Protein AF-A0A0J8G4C6-F1 (afdb_monomer_lite)

Structure (mmCIF, N/CA/C/O backbone):
data_AF-A0A0J8G4C6-F1
#
_entry.id   AF-A0A0J8G4C6-F1
#
loop_
_atom_site.group_PDB
_atom_site.id
_atom_site.type_symbol
_atom_site.label_atom_id
_atom_site.label_alt_id
_atom_site.label_comp_id
_atom_site.label_asym_id
_atom_site.label_entity_id
_atom_site.label_seq_id
_atom_site.pdbx_PDB_ins_code
_atom_site.Cartn_x
_atom_site.Cartn_y
_atom_site.Cartn_z
_atom_site.occupancy
_atom_site.B_iso_or_equiv
_atom_site.auth_seq_id
_atom_site.auth_comp_id
_atom_site.auth_asym_id
_atom_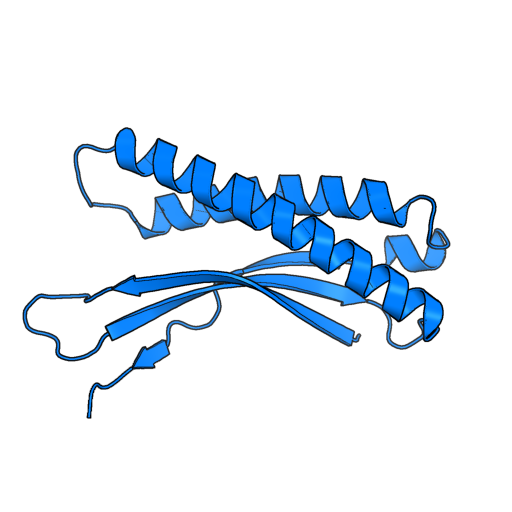site.auth_atom_id
_atom_site.pdbx_PDB_model_num
ATOM 1 N N . MET A 1 1 ? -7.751 -11.292 10.824 1.00 85.94 1 MET A N 1
ATOM 2 C CA . MET A 1 1 ? -7.390 -9.902 10.492 1.00 85.94 1 MET A CA 1
ATOM 3 C C . MET A 1 1 ? -7.967 -9.595 9.131 1.00 85.94 1 MET A C 1
ATOM 5 O O . MET A 1 1 ? -7.839 -10.429 8.238 1.00 85.94 1 MET A O 1
ATOM 9 N N . ALA A 1 2 ? -8.548 -8.412 8.974 1.00 93.06 2 ALA A N 1
ATOM 10 C CA . ALA A 1 2 ? -9.109 -7.948 7.720 1.00 93.06 2 ALA A CA 1
ATOM 11 C C . ALA A 1 2 ? -8.029 -7.251 6.887 1.00 93.06 2 ALA A C 1
ATOM 13 O O . ALA A 1 2 ? -7.117 -6.625 7.432 1.00 93.06 2 ALA A O 1
ATOM 14 N N . ILE A 1 3 ? -8.146 -7.367 5.564 1.00 94.12 3 ILE A N 1
ATOM 15 C CA . ILE A 1 3 ? -7.228 -6.777 4.587 1.00 94.12 3 ILE A CA 1
ATOM 16 C C . ILE A 1 3 ? -8.037 -5.872 3.661 1.00 94.12 3 ILE A C 1
ATOM 18 O O . ILE A 1 3 ? -9.117 -6.241 3.199 1.00 94.12 3 ILE A O 1
ATOM 22 N N . HIS A 1 4 ? -7.518 -4.677 3.407 1.00 94.44 4 HIS A N 1
ATOM 23 C CA . HIS A 1 4 ? -8.001 -3.780 2.371 1.00 94.44 4 HIS A CA 1
ATOM 24 C C . HIS A 1 4 ? -6.842 -3.393 1.452 1.00 94.44 4 HIS A C 1
ATOM 26 O O . HIS A 1 4 ? -5.792 -2.951 1.921 1.00 94.44 4 HIS A O 1
ATOM 32 N N . GLU A 1 5 ? -7.039 -3.575 0.150 1.00 94.62 5 GLU A N 1
ATOM 33 C CA . GLU A 1 5 ? -6.027 -3.351 -0.879 1.00 94.62 5 GLU A CA 1
ATOM 34 C C . GLU A 1 5 ? -6.443 -2.163 -1.748 1.00 94.62 5 GLU A C 1
ATOM 36 O O . GLU A 1 5 ? -7.587 -2.088 -2.199 1.00 94.62 5 GLU A O 1
ATOM 41 N N . ASN A 1 6 ? -5.518 -1.236 -1.985 1.00 93.44 6 ASN A N 1
ATOM 42 C CA . ASN A 1 6 ? -5.704 -0.132 -2.924 1.00 93.44 6 ASN A CA 1
ATOM 43 C C . ASN A 1 6 ? -4.635 -0.219 -4.010 1.00 93.44 6 ASN A C 1
ATOM 45 O O . ASN A 1 6 ? -3.447 -0.246 -3.690 1.00 93.44 6 ASN A O 1
ATOM 49 N N . LEU A 1 7 ? -5.041 -0.256 -5.280 1.00 93.00 7 LEU A N 1
ATOM 50 C CA . LEU A 1 7 ? -4.102 -0.200 -6.399 1.00 93.00 7 LEU A CA 1
ATOM 51 C C . LEU A 1 7 ? -3.409 1.168 -6.402 1.00 93.00 7 LEU A C 1
ATOM 53 O O . LEU A 1 7 ? -4.069 2.203 -6.449 1.00 93.00 7 LEU A O 1
ATOM 57 N N . ILE A 1 8 ? -2.082 1.156 -6.349 1.00 93.31 8 ILE A N 1
ATOM 58 C CA . ILE A 1 8 ? -1.235 2.343 -6.459 1.00 93.31 8 ILE A CA 1
ATOM 59 C C . ILE A 1 8 ? -0.877 2.553 -7.922 1.00 93.31 8 ILE A C 1
ATOM 61 O O . ILE A 1 8 ? -1.114 3.620 -8.468 1.00 93.31 8 ILE A O 1
ATOM 65 N N . TRP A 1 9 ? -0.297 1.540 -8.561 1.00 91.06 9 TRP A N 1
ATOM 66 C CA . TRP A 1 9 ? 0.259 1.670 -9.902 1.00 91.06 9 TRP A CA 1
ATOM 67 C C . TRP A 1 9 ? 0.151 0.356 -10.663 1.00 91.06 9 TRP A C 1
ATOM 69 O O . TRP A 1 9 ? 0.265 -0.719 -10.074 1.00 91.06 9 TRP A O 1
ATOM 79 N N . ARG A 1 10 ? -0.060 0.450 -11.976 1.00 89.44 10 ARG A N 1
ATOM 80 C CA . ARG A 1 10 ? -0.111 -0.691 -12.884 1.00 89.44 10 ARG A CA 1
ATOM 81 C C . ARG A 1 10 ? 0.619 -0.351 -14.171 1.00 89.44 10 ARG A C 1
ATOM 83 O O . ARG A 1 10 ? 0.352 0.691 -14.762 1.00 89.44 10 ARG A O 1
ATOM 90 N N . THR A 1 11 ? 1.466 -1.263 -14.633 1.00 83.56 11 THR A N 1
ATOM 91 C CA . THR A 1 11 ? 2.037 -1.203 -15.980 1.00 83.56 11 THR A CA 1
ATOM 92 C C . THR A 1 11 ? 1.998 -2.562 -16.656 1.00 83.56 11 THR A C 1
ATOM 94 O O . THR A 1 11 ? 1.866 -3.602 -16.007 1.00 83.56 11 THR A O 1
ATOM 97 N N . SER A 1 12 ? 2.138 -2.538 -17.973 1.00 81.94 12 SER A N 1
ATOM 98 C CA . SER A 1 12 ? 2.247 -3.712 -18.822 1.00 81.94 12 SER A CA 1
ATOM 99 C C . SER A 1 12 ? 3.523 -3.641 -19.651 1.00 81.94 12 SER A C 1
ATOM 101 O O . SER A 1 12 ? 3.787 -2.605 -20.257 1.00 81.94 12 SER A O 1
ATOM 103 N N . TYR A 1 13 ? 4.280 -4.734 -19.723 1.00 72.75 13 TYR A N 1
ATOM 104 C CA . TYR A 1 13 ? 5.487 -4.828 -20.547 1.00 72.75 13 TYR A CA 1
ATOM 105 C C . TYR A 1 13 ? 5.536 -6.152 -21.319 1.00 72.75 13 TYR A C 1
ATOM 107 O O . TYR A 1 13 ? 4.877 -7.129 -20.956 1.00 72.75 13 TYR A O 1
ATOM 115 N N . GLN A 1 14 ? 6.304 -6.172 -22.407 1.00 71.19 14 GLN A N 1
ATOM 116 C CA . GLN A 1 14 ? 6.643 -7.391 -23.140 1.00 71.19 14 GLN A CA 1
ATOM 117 C C . GLN A 1 14 ? 8.069 -7.796 -22.775 1.00 71.19 14 GLN A C 1
ATOM 119 O O . GLN A 1 14 ? 8.973 -6.965 -22.815 1.00 71.19 14 GLN A O 1
ATOM 124 N N . GLU A 1 15 ? 8.260 -9.057 -22.398 1.00 64.50 15 GLU A N 1
ATOM 125 C CA . GLU A 1 15 ? 9.560 -9.583 -21.962 1.00 64.50 15 GLU A CA 1
ATOM 126 C C . GLU A 1 15 ? 10.512 -9.788 -23.157 1.00 64.50 15 GLU A C 1
ATOM 128 O O . GLU A 1 15 ? 11.726 -9.656 -23.023 1.00 64.50 15 GLU A O 1
ATOM 133 N N . SER A 1 16 ? 9.963 -10.004 -24.362 1.00 63.34 16 SER A N 1
ATOM 134 C CA . SER A 1 16 ? 10.707 -9.960 -25.624 1.00 63.34 16 SER A CA 1
ATOM 135 C C . SER A 1 16 ? 9.817 -9.568 -26.809 1.00 63.34 16 SER A C 1
ATOM 137 O O . SER A 1 16 ? 8.599 -9.734 -26.771 1.00 63.34 16 SER A O 1
ATOM 139 N N . HIS A 1 17 ? 10.429 -9.116 -27.909 1.00 58.97 17 HIS A N 1
ATOM 140 C CA . HIS A 1 17 ? 9.733 -8.808 -29.173 1.00 58.97 17 HIS A CA 1
ATOM 141 C C . HIS A 1 17 ? 9.116 -10.050 -29.849 1.00 58.97 17 HIS A C 1
ATOM 143 O O . HIS A 1 17 ? 8.396 -9.921 -30.837 1.00 58.97 17 HIS A O 1
ATOM 149 N N . LEU A 1 18 ? 9.447 -11.248 -29.355 1.00 56.12 18 LEU A N 1
ATOM 150 C CA . LEU A 1 18 ? 8.997 -12.539 -29.873 1.00 56.12 18 LEU A CA 1
ATOM 151 C C . LEU A 1 18 ? 7.894 -13.166 -29.005 1.00 56.12 18 LEU A C 1
ATOM 153 O O . LEU A 1 18 ? 7.301 -14.162 -29.412 1.00 56.12 18 LEU A O 1
ATOM 157 N N . GLU A 1 19 ? 7.596 -12.595 -27.834 1.00 60.59 19 GLU A N 1
ATOM 158 C CA . GLU A 1 19 ? 6.527 -13.072 -26.959 1.00 60.59 19 GLU A CA 1
ATOM 159 C C . GLU A 1 19 ? 5.209 -12.331 -27.212 1.00 60.59 19 GLU A C 1
ATOM 161 O O . GLU A 1 19 ? 5.116 -11.106 -27.146 1.00 60.59 19 GLU A O 1
ATOM 166 N N . THR A 1 20 ? 4.139 -13.096 -27.438 1.00 62.91 20 THR A N 1
ATOM 167 C CA . THR A 1 20 ? 2.765 -12.579 -27.548 1.00 62.91 20 THR A CA 1
ATOM 168 C C . THR A 1 20 ? 2.116 -12.309 -26.188 1.00 62.91 20 THR A C 1
ATOM 170 O O . THR A 1 20 ? 0.990 -11.812 -26.139 1.00 62.91 20 THR A O 1
ATOM 173 N N . SER A 1 21 ? 2.787 -12.646 -25.080 1.00 63.66 21 SER A N 1
ATOM 174 C CA . SER A 1 21 ? 2.272 -12.455 -23.725 1.00 63.66 21 SER A CA 1
ATOM 175 C C . SER A 1 21 ? 2.700 -11.117 -23.139 1.00 63.66 21 SER A C 1
ATOM 177 O O . SER A 1 21 ? 3.886 -10.823 -23.004 1.00 63.66 21 SER A O 1
ATOM 179 N N . THR A 1 22 ? 1.719 -10.324 -22.724 1.00 74.38 22 THR A N 1
ATOM 180 C CA . THR A 1 22 ? 1.951 -9.101 -21.961 1.00 74.38 22 THR A CA 1
ATOM 181 C C . THR A 1 22 ? 2.020 -9.442 -20.474 1.00 74.38 22 THR A C 1
ATOM 183 O O . THR A 1 22 ? 1.077 -10.019 -19.925 1.00 74.38 22 THR A O 1
ATOM 186 N N . LYS A 1 23 ? 3.121 -9.083 -19.811 1.00 75.38 23 LYS A N 1
ATOM 187 C CA . LYS A 1 23 ? 3.263 -9.174 -18.354 1.00 75.38 23 LYS A CA 1
ATOM 188 C C . LYS A 1 23 ? 2.700 -7.917 -17.713 1.00 75.38 23 LYS A C 1
ATOM 190 O O . LYS A 1 23 ? 2.930 -6.815 -18.208 1.00 75.38 23 LYS A O 1
ATOM 195 N N . VAL A 1 24 ? 1.981 -8.075 -16.608 1.00 82.06 24 VAL A N 1
ATOM 196 C CA . VAL A 1 24 ? 1.428 -6.961 -15.834 1.00 82.06 24 VAL A CA 1
ATOM 197 C C . VAL A 1 24 ? 2.113 -6.898 -14.472 1.00 82.06 24 VAL A C 1
ATOM 199 O O . VAL A 1 24 ? 2.213 -7.906 -13.772 1.00 82.06 24 VAL A O 1
ATOM 202 N N . ILE A 1 25 ? 2.562 -5.700 -14.098 1.00 82.88 25 ILE A N 1
ATOM 203 C CA . ILE A 1 25 ? 3.022 -5.374 -12.746 1.00 82.88 25 ILE A CA 1
ATOM 204 C C . ILE A 1 25 ? 1.947 -4.510 -12.107 1.00 82.88 25 ILE A C 1
ATOM 206 O O . ILE A 1 25 ? 1.593 -3.465 -12.649 1.00 82.88 25 ILE A O 1
ATOM 210 N N . GLU A 1 26 ? 1.460 -4.929 -10.947 1.00 91.00 26 GLU A N 1
ATOM 211 C CA . GLU A 1 26 ? 0.540 -4.153 -10.119 1.00 91.00 26 GLU A CA 1
ATOM 212 C C . GLU A 1 26 ? 1.174 -3.926 -8.751 1.00 91.00 26 GLU A C 1
ATOM 214 O O . GLU A 1 26 ? 1.758 -4.837 -8.168 1.00 91.00 26 GLU A O 1
ATOM 219 N N . ILE A 1 27 ? 1.071 -2.705 -8.242 1.00 92.38 27 ILE A N 1
ATOM 220 C CA . ILE A 1 27 ? 1.588 -2.289 -6.941 1.00 92.38 27 ILE A CA 1
ATOM 221 C C . ILE A 1 27 ? 0.401 -1.853 -6.091 1.00 92.38 27 ILE A C 1
ATOM 223 O O . ILE A 1 27 ? -0.390 -1.019 -6.528 1.00 92.38 27 ILE A O 1
ATOM 227 N N . TYR A 1 28 ? 0.284 -2.388 -4.880 1.00 94.31 28 TYR A N 1
ATOM 228 C CA . TYR A 1 28 ? -0.848 -2.167 -3.984 1.00 94.31 28 TYR A CA 1
ATOM 229 C C . TYR A 1 28 ? -0.410 -1.636 -2.626 1.00 94.31 28 TYR A C 1
ATOM 231 O O . TYR A 1 28 ? 0.577 -2.113 -2.067 1.00 94.31 28 TYR A O 1
ATOM 239 N N . LEU A 1 29 ? -1.201 -0.730 -2.049 1.00 95.81 29 LEU A N 1
ATOM 240 C CA . LEU A 1 29 ? -1.181 -0.442 -0.620 1.00 95.81 29 LEU A CA 1
ATOM 241 C C . LEU A 1 29 ? -2.053 -1.473 0.097 1.00 95.81 29 LEU A C 1
ATOM 243 O O . LEU A 1 29 ? -3.268 -1.512 -0.101 1.00 95.81 29 LEU A O 1
ATOM 247 N N . ILE A 1 30 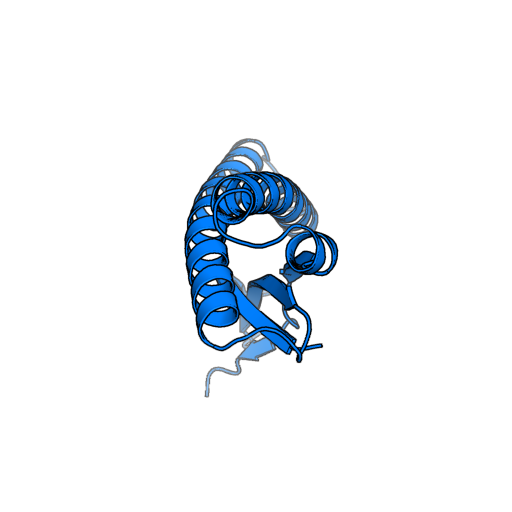? -1.443 -2.274 0.958 1.00 96.31 30 ILE A N 1
ATOM 248 C CA . ILE A 1 30 ? -2.124 -3.263 1.787 1.00 96.31 30 ILE A CA 1
ATOM 249 C C . ILE A 1 30 ? -2.297 -2.677 3.179 1.00 96.31 30 ILE A C 1
ATOM 251 O O . ILE A 1 30 ? -1.313 -2.381 3.855 1.00 96.31 30 ILE A O 1
ATOM 255 N N . THR A 1 31 ? -3.548 -2.536 3.604 1.00 95.81 31 THR A N 1
ATOM 256 C CA . THR A 1 31 ? -3.920 -2.100 4.952 1.00 95.81 31 THR A CA 1
ATOM 257 C C . THR A 1 31 ? -4.524 -3.277 5.703 1.00 95.81 31 THR A C 1
ATOM 259 O O . THR A 1 31 ? -5.606 -3.750 5.352 1.00 95.81 31 THR A O 1
ATOM 262 N N . THR A 1 32 ? -3.834 -3.748 6.736 1.00 96.00 32 THR A N 1
ATOM 263 C CA . THR A 1 32 ? -4.286 -4.837 7.604 1.00 96.00 32 THR A CA 1
ATOM 264 C C . THR A 1 32 ? -4.808 -4.257 8.915 1.00 96.00 32 THR A C 1
ATOM 266 O O . THR A 1 32 ? -4.140 -3.421 9.518 1.00 96.00 32 THR A O 1
ATOM 269 N N . TYR A 1 33 ? -5.973 -4.701 9.388 1.00 94.56 33 TYR A N 1
ATOM 270 C CA . TYR A 1 33 ? -6.564 -4.231 10.647 1.00 94.56 33 TYR A CA 1
ATOM 271 C C . TYR A 1 33 ? -7.320 -5.351 11.392 1.00 94.56 33 TYR A C 1
ATOM 273 O O . TYR A 1 33 ? -7.645 -6.386 10.799 1.00 94.56 33 TYR A O 1
ATOM 281 N N . PRO A 1 34 ? -7.575 -5.205 12.709 1.00 93.75 34 PRO A N 1
ATOM 282 C CA . PRO A 1 34 ? -8.312 -6.205 13.484 1.00 93.75 34 PRO A CA 1
ATOM 283 C C . PRO A 1 34 ? -9.734 -6.421 12.960 1.00 93.75 34 PRO A C 1
ATOM 285 O O . PRO A 1 34 ? -10.404 -5.465 12.589 1.00 93.75 34 PRO A O 1
ATOM 288 N N . ASP A 1 35 ? -10.244 -7.653 13.031 1.00 92.94 35 ASP A N 1
ATOM 289 C CA . ASP A 1 35 ? -11.649 -7.940 12.676 1.00 92.94 35 ASP A CA 1
ATOM 290 C C . ASP A 1 35 ? -12.640 -7.337 13.687 1.00 92.94 35 ASP A C 1
ATOM 292 O O . ASP A 1 35 ? -13.830 -7.223 13.419 1.00 92.94 35 ASP A O 1
ATOM 296 N N . THR A 1 36 ? -12.137 -6.936 14.856 1.00 91.62 36 THR A N 1
ATOM 297 C CA . THR A 1 36 ? -12.909 -6.373 15.967 1.00 91.62 36 THR A CA 1
ATOM 298 C C . THR A 1 36 ? -13.159 -4.869 15.843 1.00 91.62 36 THR A C 1
ATOM 300 O O . THR A 1 36 ? -13.724 -4.287 16.767 1.00 91.62 36 THR A O 1
ATOM 303 N N . VAL A 1 37 ? -12.690 -4.209 14.776 1.00 93.75 37 VAL A N 1
ATOM 304 C CA . VAL A 1 37 ? -12.946 -2.773 14.577 1.00 93.75 37 VAL A CA 1
ATOM 305 C C . VAL A 1 37 ? -14.434 -2.519 14.350 1.00 93.75 37 VAL A C 1
ATOM 307 O O . VAL A 1 37 ? -15.123 -3.301 13.692 1.00 93.75 37 VAL A O 1
ATOM 310 N N . THR A 1 38 ? -14.941 -1.402 14.863 1.00 95.12 38 THR A N 1
ATOM 311 C CA . THR A 1 38 ? -16.320 -0.987 14.584 1.00 95.12 38 THR A CA 1
ATOM 312 C C . THR A 1 38 ? -16.475 -0.566 13.115 1.00 95.12 38 THR A C 1
ATOM 314 O O . THR A 1 38 ? -15.483 -0.238 12.453 1.00 95.12 38 THR A O 1
ATOM 317 N N . PRO A 1 39 ? -17.707 -0.515 12.574 1.00 95.31 39 PRO A N 1
ATOM 318 C CA . PRO A 1 39 ? -17.941 -0.006 11.222 1.00 95.31 39 PRO A CA 1
ATOM 319 C C . PRO A 1 39 ? -17.395 1.413 10.998 1.00 95.31 39 PRO A C 1
ATOM 321 O O . PRO A 1 39 ? -16.820 1.691 9.948 1.00 95.31 39 PRO A O 1
ATOM 324 N N . GLU A 1 40 ? -17.509 2.288 12.000 1.00 93.62 40 GLU A N 1
ATOM 325 C CA . GLU A 1 40 ? -16.981 3.657 11.953 1.00 93.62 40 GLU A CA 1
ATOM 326 C C . GLU A 1 40 ? -15.449 3.674 11.911 1.00 93.62 40 GLU A C 1
ATOM 328 O O . GLU A 1 40 ? -14.854 4.349 11.072 1.00 93.62 40 GLU A O 1
ATOM 333 N N . GLN A 1 41 ? -14.793 2.870 12.754 1.00 94.62 41 GLN A N 1
ATOM 334 C CA . GLN A 1 41 ? -13.336 2.728 12.740 1.00 94.62 41 GLN A CA 1
ATOM 335 C C . GLN A 1 41 ? -12.850 2.169 11.401 1.00 94.62 41 GLN A C 1
ATOM 337 O O . GLN A 1 41 ? -11.882 2.676 10.840 1.00 94.62 41 GLN A O 1
ATOM 342 N N . LYS A 1 42 ? -13.546 1.170 10.848 1.00 95.06 42 LYS A N 1
ATOM 343 C CA . LYS A 1 42 ? -13.254 0.622 9.520 1.00 95.06 42 LYS A CA 1
ATOM 344 C C . LYS A 1 42 ? -13.357 1.691 8.432 1.00 95.06 42 LYS A C 1
ATOM 346 O O . LYS A 1 42 ? -12.461 1.783 7.598 1.00 95.06 42 LYS A O 1
ATOM 351 N N . ALA A 1 43 ? -14.413 2.503 8.441 1.00 94.44 43 ALA A N 1
ATOM 352 C CA . ALA A 1 43 ? -14.582 3.588 7.476 1.00 94.44 43 ALA A CA 1
ATOM 353 C C . ALA A 1 43 ? -13.440 4.614 7.572 1.00 94.44 43 ALA A C 1
ATOM 355 O O . ALA A 1 43 ? -12.881 5.009 6.549 1.00 94.44 43 ALA A O 1
ATOM 356 N N . THR A 1 44 ? -13.035 4.980 8.791 1.00 95.12 44 THR A N 1
ATOM 357 C CA . THR A 1 44 ? -11.877 5.852 9.031 1.00 95.12 44 THR A CA 1
ATOM 358 C C . THR A 1 44 ? -10.584 5.238 8.498 1.00 95.12 44 THR A C 1
ATOM 360 O O . THR A 1 44 ? -9.851 5.917 7.782 1.00 95.12 44 THR A O 1
ATOM 363 N N . ILE A 1 45 ? -10.317 3.958 8.784 1.00 95.19 45 ILE A N 1
ATOM 364 C CA . ILE A 1 45 ? -9.129 3.236 8.296 1.00 95.19 45 ILE A CA 1
ATOM 365 C C . ILE A 1 45 ? -9.083 3.242 6.766 1.00 95.19 45 ILE A C 1
ATOM 367 O O . ILE A 1 45 ? -8.057 3.601 6.194 1.00 95.19 45 ILE A O 1
ATOM 371 N N . ILE A 1 46 ? -10.193 2.895 6.108 1.00 94.81 46 ILE A N 1
ATOM 372 C CA . ILE A 1 46 ? -10.288 2.864 4.642 1.00 94.81 46 ILE A CA 1
ATOM 373 C C . ILE A 1 46 ? -10.061 4.262 4.060 1.00 94.81 46 ILE A C 1
ATOM 375 O O . ILE A 1 46 ? -9.243 4.428 3.163 1.00 94.81 46 ILE A O 1
ATOM 379 N N . ASN A 1 47 ? -10.712 5.293 4.603 1.00 94.88 47 ASN A N 1
ATOM 380 C CA . ASN A 1 47 ? -10.523 6.667 4.137 1.00 94.88 47 ASN A CA 1
ATOM 381 C C . ASN A 1 47 ? -9.058 7.124 4.281 1.00 94.88 47 ASN A C 1
ATOM 383 O O . ASN A 1 47 ? -8.481 7.712 3.364 1.00 94.88 47 ASN A O 1
ATOM 387 N N . CYS A 1 48 ? -8.425 6.811 5.414 1.00 94.19 48 CYS A N 1
ATOM 388 C CA . CYS A 1 48 ? -7.014 7.116 5.633 1.00 94.19 48 CYS A CA 1
ATOM 389 C C . CYS A 1 48 ? -6.112 6.343 4.664 1.00 94.19 48 CYS A C 1
ATOM 391 O O . CYS A 1 48 ? -5.155 6.921 4.147 1.00 94.19 48 CYS A O 1
ATOM 393 N N . SER A 1 49 ? -6.419 5.076 4.357 1.00 94.94 49 SER A N 1
ATOM 394 C CA . SER A 1 49 ? -5.633 4.308 3.388 1.00 94.94 49 SER A CA 1
ATOM 395 C C . SER A 1 49 ? -5.816 4.822 1.966 1.00 94.94 49 SER A C 1
ATOM 397 O O . SER A 1 49 ? -4.842 4.858 1.222 1.00 94.94 49 SER A O 1
ATOM 399 N N . THR A 1 50 ? -7.008 5.277 1.573 1.00 94.25 50 THR A N 1
ATOM 400 C CA . THR A 1 50 ? -7.231 5.907 0.262 1.00 94.25 50 THR A CA 1
ATOM 401 C C . THR A 1 50 ? -6.381 7.169 0.111 1.00 94.25 50 THR A C 1
ATOM 403 O O . THR A 1 50 ? -5.698 7.336 -0.899 1.00 94.25 50 THR A O 1
ATOM 406 N N . LYS A 1 51 ? -6.334 8.032 1.135 1.00 94.44 51 LYS A N 1
ATOM 407 C CA . LYS A 1 51 ? -5.456 9.215 1.124 1.00 94.44 51 LYS A CA 1
ATOM 408 C C . LYS A 1 51 ? -3.976 8.831 1.072 1.00 94.44 51 LYS 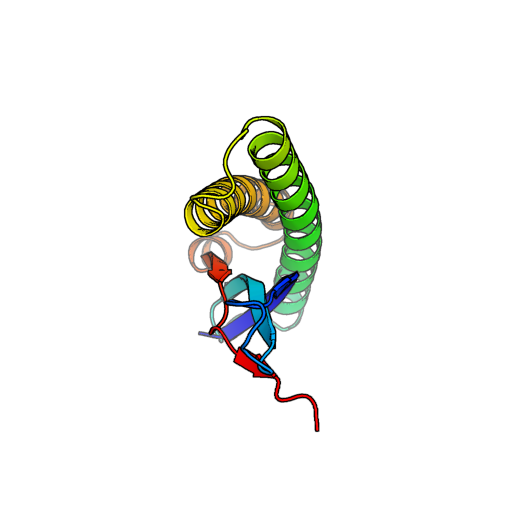A C 1
ATOM 410 O O . LYS A 1 51 ? -3.235 9.368 0.253 1.00 94.44 51 LYS A O 1
ATOM 415 N N . ALA A 1 52 ? -3.561 7.864 1.891 1.00 95.06 52 ALA A N 1
ATOM 416 C CA . ALA A 1 52 ? -2.193 7.353 1.884 1.00 95.06 52 ALA A CA 1
ATOM 417 C C . ALA A 1 52 ? -1.812 6.731 0.529 1.00 95.06 52 ALA A C 1
ATOM 419 O O . ALA A 1 52 ? -0.678 6.888 0.092 1.00 95.06 52 ALA A O 1
ATOM 420 N N . THR A 1 53 ? -2.758 6.089 -0.165 1.00 96.12 53 THR A N 1
ATOM 421 C CA . THR A 1 53 ? -2.568 5.534 -1.517 1.00 96.12 53 THR A CA 1
ATOM 422 C C . THR A 1 53 ? -2.272 6.639 -2.522 1.00 96.12 53 THR A C 1
ATOM 424 O O . THR A 1 53 ? -1.377 6.486 -3.345 1.00 96.12 53 THR A O 1
ATOM 427 N N . HIS A 1 54 ? -2.971 7.774 -2.440 1.00 95.69 54 HIS A N 1
ATOM 428 C CA . HIS A 1 54 ? -2.705 8.907 -3.324 1.00 95.69 54 HIS A CA 1
ATOM 429 C C . HIS A 1 54 ? -1.286 9.466 -3.132 1.00 95.69 54 HIS A C 1
ATOM 431 O O . HIS A 1 54 ? -0.578 9.711 -4.106 1.00 95.69 54 HIS A O 1
ATOM 437 N N . ILE A 1 55 ? -0.836 9.599 -1.879 1.00 96.06 55 ILE A N 1
ATOM 438 C CA . ILE A 1 55 ? 0.547 9.991 -1.574 1.00 96.06 55 ILE A CA 1
ATOM 439 C C . ILE A 1 55 ? 1.540 8.935 -2.075 1.00 96.06 55 ILE A C 1
ATOM 441 O O . ILE A 1 55 ? 2.530 9.285 -2.714 1.00 96.06 55 ILE A O 1
ATOM 445 N N . ALA A 1 56 ? 1.247 7.650 -1.850 1.00 96.06 56 ALA A N 1
ATOM 446 C CA . ALA A 1 56 ? 2.060 6.540 -2.333 1.00 96.06 56 ALA A CA 1
ATOM 447 C C . ALA A 1 56 ? 2.238 6.592 -3.855 1.00 96.06 56 ALA A C 1
ATOM 449 O O . ALA A 1 56 ? 3.354 6.451 -4.334 1.00 96.06 56 ALA A O 1
ATOM 450 N N . TYR A 1 57 ? 1.160 6.833 -4.606 1.00 95.62 57 TYR A N 1
ATOM 451 C CA . TYR A 1 57 ? 1.182 6.943 -6.065 1.00 95.62 57 TYR A CA 1
ATOM 452 C C . TYR A 1 57 ? 2.082 8.083 -6.540 1.00 95.62 57 TYR A C 1
ATOM 454 O O . TYR A 1 57 ? 2.957 7.871 -7.381 1.00 95.62 57 TYR A O 1
ATOM 462 N N . THR A 1 58 ? 1.907 9.276 -5.973 1.00 96.00 58 THR A N 1
ATOM 463 C CA . THR A 1 58 ? 2.705 10.452 -6.338 1.00 96.00 58 THR A CA 1
ATOM 464 C C . THR A 1 58 ? 4.188 10.226 -6.046 1.00 96.00 58 THR A C 1
ATOM 466 O O . THR A 1 58 ? 5.030 10.472 -6.905 1.00 96.00 58 THR A O 1
ATOM 469 N N . THR A 1 59 ? 4.529 9.695 -4.867 1.00 94.75 59 THR A N 1
ATOM 470 C CA . THR A 1 59 ? 5.926 9.387 -4.523 1.00 94.75 59 THR A CA 1
ATOM 471 C C . THR A 1 59 ? 6.491 8.266 -5.392 1.00 94.75 59 THR A C 1
ATOM 473 O O . THR A 1 59 ? 7.604 8.396 -5.893 1.00 94.75 59 THR A O 1
ATOM 476 N N . PHE A 1 60 ? 5.729 7.189 -5.607 1.00 94.50 60 PHE A N 1
ATOM 477 C CA . PHE A 1 60 ? 6.147 6.062 -6.440 1.00 94.50 60 PHE A CA 1
ATOM 478 C C . PHE A 1 60 ? 6.515 6.533 -7.845 1.00 94.50 60 PHE A C 1
ATOM 480 O O . PHE A 1 60 ? 7.610 6.242 -8.316 1.00 94.50 60 PHE A O 1
ATOM 487 N N . THR A 1 61 ? 5.614 7.271 -8.496 1.00 92.88 61 THR A N 1
ATOM 488 C CA . THR A 1 61 ? 5.789 7.728 -9.880 1.00 92.88 61 THR A CA 1
ATOM 489 C C . THR A 1 61 ? 6.910 8.755 -10.015 1.00 92.88 61 THR A C 1
ATOM 491 O O . THR A 1 61 ? 7.698 8.628 -10.946 1.00 92.88 61 THR A O 1
ATOM 494 N N . SER A 1 62 ? 7.057 9.691 -9.067 1.00 92.88 62 SER A N 1
ATOM 495 C CA . SER A 1 62 ? 8.183 10.643 -9.052 1.00 92.88 62 SER A CA 1
ATOM 496 C C . SER A 1 62 ? 9.523 9.920 -8.946 1.00 92.88 62 SER A C 1
ATOM 498 O O . SER A 1 62 ? 10.376 10.075 -9.812 1.00 92.88 62 SER A O 1
ATOM 500 N N . THR A 1 63 ? 9.689 9.052 -7.939 1.00 90.62 63 THR A N 1
ATOM 501 C CA . THR A 1 63 ? 10.933 8.287 -7.759 1.00 90.62 63 THR A CA 1
ATOM 502 C C . THR A 1 63 ? 11.199 7.361 -8.945 1.00 90.62 63 THR A C 1
ATOM 504 O O . THR A 1 63 ? 12.341 7.203 -9.357 1.00 90.62 63 THR A O 1
ATOM 507 N N . HIS A 1 64 ? 10.154 6.751 -9.512 1.00 88.38 64 HIS A N 1
ATOM 508 C CA . HIS A 1 64 ? 10.287 5.896 -10.691 1.00 88.38 64 HIS A CA 1
ATOM 509 C C . HIS A 1 64 ? 10.810 6.680 -11.900 1.00 88.38 64 HIS A C 1
ATOM 511 O O . HIS A 1 64 ? 11.747 6.229 -12.550 1.00 88.38 64 HIS A O 1
ATOM 517 N N . GLN A 1 65 ? 10.247 7.864 -12.164 1.00 88.38 65 GLN A N 1
ATOM 518 C CA . GLN A 1 65 ? 10.671 8.722 -13.267 1.00 88.38 65 GLN A CA 1
ATOM 519 C C . GLN A 1 65 ? 12.100 9.242 -13.068 1.00 88.38 65 GLN A C 1
ATOM 521 O O . GLN A 1 65 ? 12.907 9.134 -13.981 1.00 88.38 65 GLN A O 1
ATOM 526 N N . GLU A 1 66 ? 12.439 9.724 -11.869 1.00 87.31 66 GLU A N 1
ATOM 527 C CA . GLU A 1 66 ? 13.788 10.211 -11.539 1.00 87.31 66 GLU A CA 1
ATOM 528 C C . GLU A 1 66 ? 14.868 9.143 -11.771 1.00 87.31 66 GLU A C 1
ATOM 530 O O . GLU A 1 66 ? 15.956 9.443 -12.261 1.00 87.31 66 GLU A O 1
ATOM 535 N N . LEU A 1 67 ? 14.569 7.886 -11.433 1.00 85.19 67 LEU A N 1
ATOM 536 C CA . LEU A 1 67 ? 15.495 6.771 -11.621 1.00 85.19 67 LEU A CA 1
ATOM 537 C C . LEU A 1 67 ? 15.609 6.344 -13.089 1.00 85.19 67 LEU A C 1
ATOM 539 O O . LEU A 1 67 ? 16.704 5.984 -13.518 1.00 85.19 67 LEU A O 1
ATOM 543 N N . ILE A 1 68 ? 14.517 6.403 -13.859 1.00 83.19 68 ILE A N 1
ATOM 544 C CA . ILE A 1 68 ? 14.542 6.153 -15.309 1.00 83.19 68 ILE A CA 1
ATOM 545 C C . ILE A 1 68 ? 15.343 7.243 -16.028 1.00 83.19 68 ILE A C 1
ATOM 547 O O . ILE A 1 68 ? 16.221 6.921 -16.820 1.00 83.19 68 ILE A O 1
ATOM 551 N N . ASP A 1 69 ? 15.105 8.518 -15.718 1.00 79.56 69 ASP A N 1
ATOM 552 C CA . ASP A 1 69 ? 15.812 9.642 -16.350 1.00 79.56 69 ASP A CA 1
ATOM 553 C C . ASP A 1 69 ? 17.320 9.628 -16.041 1.00 79.56 69 ASP A C 1
ATOM 555 O O . ASP A 1 69 ? 18.127 10.135 -16.819 1.00 79.56 69 ASP A O 1
ATOM 559 N N . GLY A 1 70 ? 17.706 9.040 -14.904 1.00 68.94 70 GLY A N 1
ATOM 560 C CA . GLY A 1 70 ? 19.095 8.890 -14.474 1.00 68.94 70 GLY A CA 1
ATOM 561 C C . GLY A 1 70 ? 19.804 7.616 -14.952 1.00 68.94 70 GLY A C 1
ATOM 562 O O . GLY A 1 70 ? 20.977 7.444 -14.618 1.00 68.94 70 GLY A O 1
ATOM 563 N N . THR A 1 71 ? 19.139 6.714 -15.685 1.00 66.44 71 THR A N 1
ATOM 564 C CA . THR A 1 71 ? 19.729 5.445 -16.152 1.00 66.44 71 THR A CA 1
ATOM 565 C C . THR A 1 71 ? 19.845 5.394 -17.681 1.00 66.44 71 THR A C 1
ATOM 567 O O . THR A 1 71 ? 18.851 5.358 -18.396 1.00 66.44 71 THR A O 1
ATOM 570 N N . GLU A 1 72 ? 21.081 5.361 -18.202 1.00 57.34 72 GLU A N 1
ATOM 571 C CA . GLU A 1 72 ? 21.360 5.235 -19.650 1.00 57.34 72 GLU A CA 1
ATOM 572 C C . GLU A 1 72 ? 21.164 3.799 -20.185 1.00 57.34 72 GLU A C 1
ATOM 574 O O . GLU A 1 72 ? 21.060 3.594 -21.395 1.00 57.34 72 GLU A O 1
ATOM 579 N N . GLU A 1 73 ? 21.059 2.797 -19.304 1.00 52.16 73 GLU A N 1
ATOM 580 C CA . GLU A 1 73 ? 20.849 1.393 -19.667 1.00 52.16 73 GLU A CA 1
ATOM 581 C C . GLU A 1 73 ? 19.588 0.827 -18.994 1.00 52.16 73 GLU A C 1
ATOM 583 O O . GLU A 1 73 ? 19.392 0.960 -17.788 1.00 52.16 73 GLU A O 1
ATOM 588 N N . LEU A 1 74 ? 18.757 0.128 -19.777 1.00 51.53 74 LEU A N 1
ATOM 589 C CA . LEU A 1 74 ? 17.467 -0.488 -19.407 1.00 51.53 74 LEU A CA 1
ATOM 590 C C . LEU A 1 74 ? 17.527 -1.533 -18.264 1.00 51.53 74 LEU A C 1
ATOM 592 O O . LEU A 1 74 ? 16.523 -2.184 -17.967 1.00 51.53 74 LEU A O 1
ATOM 596 N N . PHE A 1 75 ? 18.697 -1.773 -17.672 1.00 50.72 75 PHE A N 1
ATOM 597 C CA . PHE A 1 75 ? 19.050 -3.084 -17.133 1.00 50.72 75 PHE A CA 1
ATOM 598 C C . PHE A 1 75 ? 18.609 -3.398 -15.703 1.00 50.72 75 PHE A C 1
ATOM 600 O O . PHE A 1 75 ? 18.948 -4.470 -15.212 1.00 50.72 75 PHE A O 1
ATOM 607 N N . ASP A 1 76 ? 17.794 -2.572 -15.040 1.00 70.06 76 ASP A N 1
ATOM 608 C CA . ASP A 1 76 ? 17.202 -3.029 -13.776 1.00 70.06 76 ASP A CA 1
ATOM 609 C C . ASP A 1 76 ? 15.857 -2.379 -13.419 1.00 70.06 76 ASP A C 1
ATOM 611 O O . ASP A 1 76 ? 15.665 -1.834 -12.331 1.00 70.06 76 ASP A O 1
ATOM 615 N N . LEU A 1 77 ? 14.880 -2.462 -14.335 1.00 71.75 77 LEU A N 1
ATOM 616 C CA . LEU A 1 77 ? 13.490 -2.043 -14.087 1.00 71.75 77 LEU A CA 1
ATOM 617 C C . LEU A 1 77 ? 12.949 -2.602 -12.754 1.00 71.75 77 LEU A C 1
ATOM 619 O O . LEU A 1 77 ? 12.210 -1.921 -12.047 1.00 71.75 77 LEU A O 1
ATOM 623 N N . ILE A 1 78 ? 13.345 -3.824 -12.382 1.00 75.50 78 ILE A N 1
ATOM 624 C CA . ILE A 1 78 ? 12.953 -4.464 -11.120 1.00 75.50 78 ILE A CA 1
ATOM 625 C C . ILE A 1 78 ? 13.559 -3.724 -9.920 1.00 75.50 78 ILE A C 1
ATOM 627 O O . ILE A 1 78 ? 12.845 -3.432 -8.959 1.00 75.50 78 ILE A O 1
ATOM 631 N N . SER A 1 79 ? 14.849 -3.384 -9.957 1.00 80.50 79 SER A N 1
ATOM 632 C CA . SER A 1 79 ? 15.490 -2.577 -8.910 1.00 80.50 79 SER A CA 1
ATOM 633 C C . SER A 1 79 ? 14.899 -1.167 -8.805 1.00 80.50 79 SER A C 1
ATOM 635 O O . SER A 1 79 ? 14.642 -0.687 -7.693 1.00 80.50 79 SER A O 1
ATOM 637 N N . ILE A 1 80 ? 14.583 -0.537 -9.942 1.00 84.06 80 ILE A N 1
ATOM 638 C CA . ILE A 1 80 ? 13.895 0.761 -9.985 1.00 84.06 80 ILE A CA 1
ATOM 639 C C . ILE A 1 80 ? 12.530 0.651 -9.295 1.00 84.06 80 ILE A C 1
ATOM 641 O O . ILE A 1 80 ? 12.249 1.401 -8.360 1.00 84.06 80 ILE A O 1
ATOM 645 N N . VAL A 1 81 ? 11.705 -0.327 -9.685 1.00 84.81 81 VAL A N 1
ATOM 646 C CA . VAL A 1 81 ? 10.390 -0.574 -9.072 1.00 84.81 81 VAL A CA 1
ATOM 647 C C . VAL A 1 81 ? 10.523 -0.825 -7.569 1.00 84.81 81 VAL A C 1
ATOM 649 O O . VAL A 1 81 ? 9.800 -0.213 -6.788 1.00 84.81 81 VAL A O 1
ATOM 652 N N . ASN A 1 82 ? 11.474 -1.654 -7.134 1.00 86.62 82 ASN A N 1
ATOM 653 C CA . ASN A 1 82 ? 11.701 -1.930 -5.713 1.00 86.62 82 ASN A CA 1
ATOM 654 C C . ASN A 1 82 ? 12.075 -0.674 -4.914 1.00 86.62 82 ASN A C 1
ATOM 656 O O . ASN A 1 82 ? 11.640 -0.511 -3.771 1.00 86.62 82 ASN A O 1
ATOM 660 N N . THR A 1 83 ? 12.873 0.219 -5.498 1.00 89.94 83 THR A N 1
ATOM 661 C CA . THR A 1 83 ? 13.245 1.490 -4.867 1.00 89.94 83 THR A CA 1
ATOM 662 C C . THR A 1 83 ? 12.034 2.417 -4.765 1.00 89.94 83 THR A C 1
ATOM 664 O O . THR A 1 83 ? 11.751 2.933 -3.682 1.00 89.94 83 THR A O 1
ATOM 667 N N . SER A 1 84 ? 11.248 2.539 -5.837 1.00 91.69 84 SER A N 1
ATOM 668 C CA . SER A 1 84 ? 9.997 3.303 -5.841 1.00 91.69 84 SER A CA 1
ATOM 669 C C . SER A 1 84 ? 8.973 2.764 -4.834 1.00 91.69 84 SER A C 1
ATOM 671 O O . SER A 1 84 ? 8.337 3.557 -4.139 1.00 91.69 84 SER A O 1
ATOM 673 N N . ILE A 1 85 ? 8.847 1.435 -4.686 1.00 93.19 85 ILE A N 1
ATOM 674 C CA . ILE A 1 85 ? 8.003 0.790 -3.660 1.00 93.19 85 ILE A CA 1
ATOM 675 C C . ILE A 1 85 ? 8.415 1.257 -2.262 1.00 93.19 85 ILE A C 1
ATOM 677 O O . ILE A 1 85 ? 7.561 1.675 -1.481 1.00 93.19 85 ILE A O 1
ATOM 681 N N . LYS A 1 86 ? 9.714 1.211 -1.937 1.00 93.38 86 LYS A N 1
ATOM 682 C CA . LYS A 1 86 ? 10.216 1.593 -0.607 1.00 93.38 86 LYS A CA 1
ATOM 683 C C . LYS A 1 86 ? 9.935 3.062 -0.293 1.00 93.38 86 LYS A C 1
ATOM 685 O O . LYS A 1 86 ? 9.429 3.360 0.788 1.00 93.38 86 LYS A O 1
ATOM 690 N N . SER A 1 87 ? 10.220 3.966 -1.230 1.00 93.50 87 SER A N 1
ATOM 691 C CA . SER A 1 87 ? 9.944 5.400 -1.065 1.00 93.50 87 SER A CA 1
ATOM 692 C C . SER A 1 87 ? 8.453 5.666 -0.859 1.00 93.50 87 SER A C 1
ATOM 694 O O . SER A 1 87 ? 8.064 6.380 0.070 1.00 93.50 87 SER A O 1
ATOM 696 N N . ALA A 1 88 ? 7.609 5.036 -1.676 1.00 94.81 88 ALA A N 1
ATOM 697 C CA . ALA A 1 88 ? 6.164 5.141 -1.558 1.00 94.81 88 ALA A CA 1
ATOM 698 C C . ALA A 1 88 ? 5.646 4.577 -0.227 1.00 94.81 88 ALA A C 1
ATOM 700 O O . ALA A 1 88 ? 4.744 5.167 0.362 1.00 94.81 88 ALA A O 1
ATOM 701 N N . GLU A 1 89 ? 6.220 3.485 0.290 1.00 95.31 89 GLU A N 1
ATOM 702 C CA . GLU A 1 89 ? 5.769 2.872 1.545 1.00 95.31 89 GLU A CA 1
ATOM 703 C C . GLU A 1 89 ? 6.052 3.787 2.737 1.00 95.31 89 GLU A C 1
ATOM 705 O O . GLU A 1 89 ? 5.188 3.968 3.599 1.00 95.31 89 GLU A O 1
ATOM 710 N N . ILE A 1 90 ? 7.231 4.416 2.765 1.00 95.12 90 ILE A N 1
ATOM 711 C CA . ILE A 1 90 ? 7.598 5.395 3.795 1.00 95.12 90 ILE A CA 1
ATOM 712 C C . ILE A 1 90 ? 6.616 6.573 3.776 1.00 95.12 90 ILE A C 1
ATOM 714 O O . ILE A 1 90 ? 6.080 6.952 4.822 1.00 95.12 90 ILE A O 1
ATOM 718 N N . ALA A 1 91 ? 6.346 7.129 2.592 1.00 94.81 91 ALA A N 1
ATOM 719 C CA . ALA A 1 91 ? 5.442 8.263 2.430 1.00 94.81 91 ALA A CA 1
ATOM 720 C C . ALA A 1 91 ? 3.992 7.905 2.804 1.00 94.81 91 ALA A C 1
ATOM 722 O O . ALA A 1 91 ? 3.344 8.639 3.555 1.00 94.81 91 ALA A O 1
ATOM 723 N N . ALA A 1 92 ? 3.508 6.744 2.354 1.00 94.12 92 ALA A N 1
ATOM 724 C CA . ALA A 1 92 ? 2.179 6.236 2.670 1.00 94.12 92 ALA A CA 1
ATOM 725 C C . ALA A 1 92 ? 2.005 6.015 4.173 1.00 94.12 92 ALA A C 1
ATOM 727 O O . ALA A 1 92 ? 1.006 6.441 4.745 1.00 94.12 92 ALA A O 1
ATOM 728 N N . ARG A 1 93 ? 2.991 5.397 4.838 1.00 94.31 93 ARG A N 1
ATOM 729 C CA . ARG A 1 93 ? 2.954 5.152 6.284 1.00 94.31 93 ARG A CA 1
ATOM 730 C C . ARG A 1 93 ? 2.921 6.456 7.073 1.00 94.31 93 ARG A C 1
ATOM 732 O O . ARG A 1 93 ? 2.134 6.574 8.009 1.00 94.31 93 ARG A O 1
ATOM 739 N N . LYS A 1 94 ? 3.743 7.438 6.689 1.00 94.56 94 LYS A N 1
ATOM 740 C CA . LYS A 1 94 ? 3.731 8.769 7.308 1.00 94.56 94 LYS A CA 1
ATOM 741 C C . LYS A 1 94 ? 2.354 9.423 7.165 1.00 94.56 94 LYS A C 1
ATOM 743 O O . LYS A 1 94 ? 1.756 9.795 8.169 1.00 94.56 94 LYS A O 1
ATOM 748 N N . SER A 1 95 ? 1.839 9.487 5.938 1.00 93.94 95 SER A N 1
ATOM 749 C CA . SER A 1 95 ? 0.537 10.086 5.639 1.00 93.94 95 SER A CA 1
ATOM 750 C C . SER A 1 95 ? -0.609 9.381 6.371 1.00 93.94 95 SER A C 1
ATOM 752 O O . SER A 1 95 ? -1.457 10.034 6.975 1.00 93.94 95 SER A O 1
ATOM 754 N N . PHE A 1 96 ? -0.612 8.047 6.386 1.00 93.81 96 PHE A N 1
ATOM 755 C CA . PHE A 1 96 ? -1.615 7.267 7.101 1.00 93.81 96 PHE A CA 1
ATOM 756 C C . PHE A 1 96 ? -1.614 7.595 8.595 1.00 93.81 96 PHE A C 1
ATOM 758 O O . PHE A 1 96 ? -2.662 7.928 9.141 1.00 93.81 96 PHE A O 1
ATOM 765 N N . ASN A 1 97 ? -0.438 7.581 9.230 1.00 92.44 97 ASN A N 1
ATOM 766 C CA . ASN A 1 97 ? -0.301 7.881 10.652 1.00 92.44 97 ASN A CA 1
ATOM 767 C C . ASN A 1 97 ? -0.790 9.294 10.996 1.00 92.44 97 ASN A C 1
ATOM 769 O O . ASN A 1 97 ? -1.486 9.46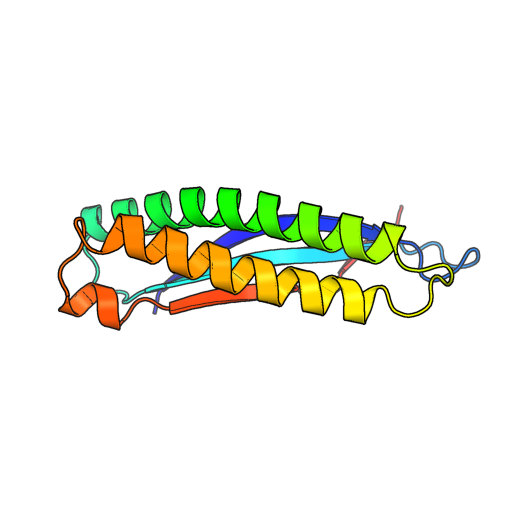1 11.995 1.00 92.44 97 ASN A O 1
ATOM 773 N N . GLU A 1 98 ? -0.469 10.295 10.170 1.00 91.94 98 GLU A N 1
ATOM 774 C CA . GLU A 1 98 ? -0.935 11.679 10.347 1.00 91.94 98 GLU A CA 1
ATOM 775 C C . GLU A 1 98 ? -2.467 11.776 10.340 1.00 91.94 98 GLU A C 1
ATOM 777 O O . GLU A 1 98 ? -3.044 12.521 11.136 1.00 91.94 98 GLU A O 1
ATOM 782 N N . TYR A 1 99 ? -3.141 10.993 9.492 1.00 89.00 99 TYR A N 1
ATOM 783 C CA . TYR A 1 99 ? -4.602 10.966 9.452 1.00 89.00 99 TYR A CA 1
ATOM 784 C C . TYR A 1 99 ? -5.220 10.135 10.575 1.00 89.00 99 TYR A C 1
ATOM 786 O O . TYR A 1 99 ? -6.272 10.504 11.093 1.00 89.00 99 TYR A O 1
ATOM 794 N N . THR A 1 100 ? -4.594 9.031 10.979 1.00 88.12 100 THR A N 1
ATOM 795 C CA . THR A 1 100 ? -5.204 8.123 11.952 1.00 88.12 100 THR A CA 1
ATOM 796 C C . THR A 1 100 ? -4.948 8.504 13.405 1.00 88.12 100 THR A C 1
ATOM 798 O O . THR A 1 100 ? -5.790 8.196 14.247 1.00 88.12 100 THR A O 1
ATOM 801 N N . ILE A 1 101 ? -3.839 9.185 13.724 1.00 88.44 101 ILE A N 1
ATOM 802 C CA . ILE A 1 101 ? -3.436 9.477 15.115 1.00 88.44 101 ILE A CA 1
ATOM 803 C C . ILE A 1 101 ? -4.480 10.287 15.896 1.00 88.44 101 ILE A C 1
ATOM 805 O O . ILE A 1 101 ? -4.621 10.110 17.101 1.00 88.44 101 ILE A O 1
ATOM 809 N N . ASN A 1 102 ? -5.254 11.123 15.200 1.00 84.56 102 ASN A N 1
ATOM 810 C CA . ASN A 1 102 ? -6.311 11.945 15.792 1.00 84.56 102 ASN A CA 1
ATOM 811 C C . ASN A 1 102 ? -7.716 11.345 15.623 1.00 84.56 102 ASN A C 1
ATOM 813 O O . ASN A 1 102 ? -8.693 11.938 16.071 1.00 84.56 102 ASN A O 1
ATOM 817 N N . SER A 1 103 ? -7.849 10.217 14.922 1.00 87.12 103 SER A N 1
ATOM 818 C CA . SER A 1 103 ? -9.148 9.670 14.500 1.00 87.12 103 SER A CA 1
ATOM 819 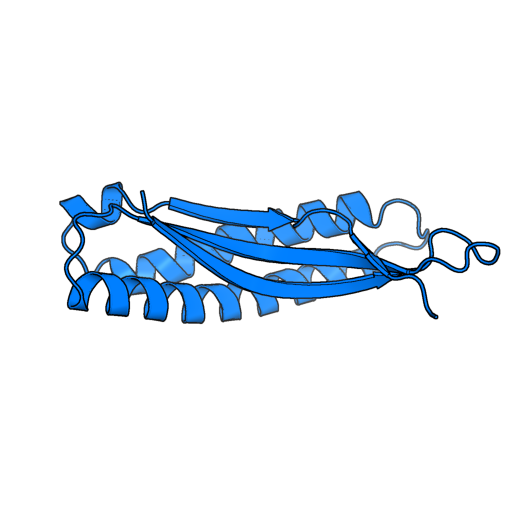C C . SER A 1 103 ? -9.424 8.257 15.007 1.00 87.12 103 SER A C 1
ATOM 821 O O . SER A 1 103 ? -10.555 7.790 14.896 1.00 87.12 103 SER A O 1
ATOM 823 N N . LEU A 1 104 ? -8.424 7.566 15.560 1.00 91.44 104 LEU A N 1
ATOM 824 C CA . LEU A 1 104 ? -8.563 6.208 16.079 1.00 91.44 104 LEU A CA 1
ATOM 825 C C . LEU A 1 104 ? -7.969 6.088 17.491 1.00 91.44 104 LEU A C 1
ATOM 827 O O . LEU A 1 104 ? -6.948 6.713 17.777 1.00 91.44 104 LEU A O 1
ATOM 831 N N . PRO A 1 105 ? -8.556 5.251 18.368 1.00 90.44 105 PRO A N 1
ATOM 832 C CA . PRO A 1 105 ? -7.953 4.912 19.652 1.00 90.44 105 PRO A CA 1
ATOM 833 C C . PRO A 1 105 ? -6.589 4.239 19.479 1.00 90.44 105 PRO A C 1
ATOM 835 O O . PRO A 1 105 ? -6.376 3.461 18.541 1.00 90.44 105 PRO A O 1
ATOM 838 N N . TYR A 1 106 ? -5.684 4.484 20.426 1.00 87.75 106 TYR A N 1
ATOM 839 C CA . TYR A 1 106 ? -4.325 3.943 20.398 1.00 87.75 106 TYR A CA 1
ATOM 840 C C . TYR A 1 106 ? -4.295 2.407 20.323 1.00 87.75 106 TYR A C 1
ATOM 842 O O . TYR A 1 106 ? -3.471 1.838 19.604 1.00 87.75 106 TYR A O 1
ATOM 850 N N . GLU A 1 107 ? -5.230 1.720 20.988 1.00 90.12 107 GLU A N 1
ATOM 851 C CA . GLU A 1 107 ? -5.298 0.254 20.989 1.00 90.12 107 GLU A CA 1
ATOM 852 C C . GLU A 1 107 ? -5.649 -0.338 19.619 1.00 90.12 107 GLU A C 1
ATOM 854 O O . GLU A 1 107 ? -5.342 -1.503 19.355 1.00 90.12 107 GLU A O 1
ATOM 859 N N . ILE A 1 108 ? -6.313 0.441 18.759 1.00 90.00 108 ILE A N 1
ATOM 860 C CA . ILE A 1 108 ? -6.603 0.061 17.373 1.00 90.00 108 ILE A CA 1
ATOM 861 C C . ILE A 1 108 ? -5.423 0.431 16.481 1.00 90.00 108 ILE A C 1
ATOM 863 O O . ILE A 1 108 ? -4.981 -0.405 15.696 1.00 90.00 108 ILE A O 1
ATOM 867 N N . LEU A 1 109 ? -4.878 1.641 16.643 1.00 88.88 109 LEU A N 1
ATOM 868 C CA . LEU A 1 109 ? -3.736 2.139 15.872 1.00 88.88 109 LEU A CA 1
ATOM 869 C C . LEU A 1 109 ? -2.547 1.176 15.887 1.00 88.88 109 LEU A C 1
ATOM 871 O O . LEU A 1 109 ? -1.995 0.880 14.832 1.00 88.88 109 LEU A O 1
ATOM 875 N N . ASN A 1 110 ? -2.182 0.640 17.058 1.00 89.88 110 ASN A N 1
ATOM 876 C CA . ASN A 1 110 ? -1.017 -0.246 17.178 1.00 89.88 110 ASN A CA 1
ATOM 877 C C . ASN A 1 110 ? -1.176 -1.584 16.433 1.00 89.88 110 ASN A C 1
ATOM 879 O O . ASN A 1 110 ? -0.187 -2.277 16.198 1.00 89.88 110 ASN A O 1
ATOM 883 N N . LYS A 1 111 ? -2.412 -1.941 16.069 1.00 91.81 111 LYS A N 1
ATOM 884 C CA . LYS A 1 111 ? -2.754 -3.197 15.395 1.00 91.81 111 LYS A CA 1
ATOM 885 C C . LYS A 1 111 ? -2.971 -3.020 13.896 1.00 91.81 111 LYS A C 1
ATOM 887 O O . LYS A 1 111 ? -3.294 -3.999 13.221 1.00 91.81 111 LYS A O 1
ATOM 892 N N . ILE A 1 112 ? -2.849 -1.794 13.385 1.00 92.38 112 ILE A N 1
ATOM 893 C CA . ILE A 1 112 ? -2.935 -1.519 11.956 1.00 92.38 112 ILE A CA 1
ATOM 894 C C . ILE A 1 112 ? -1.544 -1.654 11.345 1.00 92.38 112 ILE A C 1
ATOM 896 O O . ILE A 1 112 ? -0.571 -1.065 11.813 1.00 92.38 112 ILE A O 1
ATOM 900 N N . GLU A 1 113 ? -1.460 -2.414 10.262 1.00 93.12 113 GLU A N 1
ATOM 901 C CA . GLU A 1 113 ? -0.255 -2.545 9.455 1.00 93.12 113 GLU A CA 1
ATOM 902 C C . GLU A 1 113 ? -0.529 -1.967 8.068 1.00 93.12 113 GLU A C 1
ATOM 904 O O . GLU A 1 113 ? -1.539 -2.297 7.448 1.00 93.12 113 GLU A O 1
ATOM 909 N N . ILE A 1 114 ? 0.386 -1.141 7.564 1.00 92.50 114 ILE A N 1
ATOM 910 C CA . ILE A 1 114 ? 0.385 -0.692 6.172 1.00 92.50 114 ILE A CA 1
ATOM 911 C C . ILE A 1 114 ? 1.683 -1.128 5.509 1.00 92.50 114 ILE A C 1
ATOM 913 O O . ILE A 1 114 ? 2.753 -0.940 6.081 1.00 92.50 114 ILE A O 1
ATOM 917 N N . LYS A 1 115 ? 1.590 -1.681 4.302 1.00 94.00 115 LYS A N 1
ATOM 918 C CA . LYS A 1 115 ? 2.740 -2.044 3.466 1.00 94.00 115 LYS A CA 1
ATOM 919 C C . LYS A 1 115 ? 2.410 -1.882 1.997 1.00 94.00 115 LYS A C 1
ATOM 921 O O . LYS A 1 115 ? 1.244 -1.988 1.623 1.00 94.00 115 LYS A O 1
ATOM 926 N N . ILE A 1 116 ? 3.424 -1.686 1.168 1.00 93.50 116 ILE A N 1
ATOM 927 C CA . ILE A 1 116 ? 3.262 -1.741 -0.278 1.00 93.50 116 ILE A CA 1
ATOM 928 C C . ILE A 1 116 ? 3.737 -3.100 -0.773 1.00 93.50 116 ILE A C 1
ATOM 930 O O . ILE A 1 116 ? 4.794 -3.592 -0.386 1.00 93.50 116 ILE A O 1
ATOM 934 N N . LYS A 1 117 ? 2.936 -3.737 -1.625 1.00 90.00 117 LYS A N 1
ATOM 935 C CA . LYS A 1 117 ? 3.278 -5.019 -2.237 1.00 90.00 117 LYS A CA 1
ATOM 936 C C . LYS A 1 117 ? 3.124 -4.960 -3.742 1.00 90.00 117 LYS A C 1
ATOM 938 O O . LYS A 1 117 ? 2.149 -4.413 -4.247 1.00 90.00 117 LYS A O 1
ATOM 943 N N . GLN A 1 118 ? 4.052 -5.606 -4.435 1.00 84.75 118 GLN A N 1
ATOM 944 C CA . GLN A 1 118 ? 3.836 -6.015 -5.811 1.00 84.75 118 GLN A CA 1
ATOM 945 C C . GLN A 1 118 ? 2.886 -7.222 -5.824 1.00 84.75 118 GLN A C 1
ATOM 947 O O . GLN A 1 118 ? 3.106 -8.201 -5.105 1.00 84.75 118 GLN A O 1
ATOM 952 N N . GLY A 1 119 ? 1.810 -7.124 -6.603 1.00 79.88 119 GLY A N 1
ATOM 953 C CA . GLY A 1 119 ? 0.906 -8.230 -6.895 1.00 79.88 119 GLY A CA 1
ATOM 954 C C . GLY A 1 119 ? 1.593 -9.322 -7.725 1.00 79.88 119 GLY A C 1
ATOM 955 O O . GLY A 1 119 ? 2.693 -9.117 -8.244 1.00 79.88 119 GLY A O 1
ATOM 956 N N . PRO A 1 120 ? 0.978 -10.507 -7.855 1.00 74.50 120 PRO A N 1
ATOM 957 C CA . PRO A 1 120 ? 1.532 -11.564 -8.692 1.00 74.50 120 PRO A CA 1
ATOM 958 C C . PRO A 1 120 ? 1.693 -11.071 -10.136 1.00 74.50 120 PRO A C 1
ATOM 960 O O . PRO A 1 120 ? 0.800 -10.421 -10.677 1.00 74.50 120 PRO A O 1
ATOM 963 N N . LEU A 1 121 ? 2.821 -11.406 -10.771 1.00 66.25 121 LEU A N 1
ATOM 964 C CA . LEU A 1 121 ? 3.018 -11.147 -12.197 1.00 66.25 121 LEU A CA 1
ATOM 965 C C . LEU A 1 121 ? 1.986 -11.959 -12.983 1.00 66.25 121 LEU A C 1
ATOM 967 O O . LEU A 1 121 ? 2.070 -13.187 -13.053 1.00 66.25 121 LEU A O 1
ATOM 971 N N . THR A 1 122 ? 0.999 -11.281 -13.560 1.00 66.19 122 THR A N 1
ATOM 972 C CA . THR A 1 122 ? -0.020 -11.925 -14.392 1.00 66.19 122 THR A CA 1
ATOM 973 C C . THR A 1 122 ? 0.362 -11.801 -15.863 1.00 66.19 122 THR A C 1
ATOM 975 O O . THR A 1 122 ? 0.937 -10.802 -16.295 1.00 66.19 122 THR A O 1
ATOM 978 N N . SER A 1 123 ? 0.096 -12.858 -16.633 1.00 60.94 123 SER A N 1
ATOM 979 C CA . SER A 1 123 ? 0.264 -12.850 -18.089 1.00 60.94 123 SER A CA 1
ATOM 980 C C . SER A 1 123 ? -1.114 -12.679 -18.717 1.00 60.94 123 SER A C 1
ATOM 982 O O . SER A 1 123 ? -2.004 -13.487 -18.457 1.00 60.94 123 SER A O 1
ATOM 984 N N . SER A 1 124 ? -1.299 -11.632 -19.518 1.00 58.47 124 SER A N 1
ATOM 985 C CA . SER A 1 124 ? -2.485 -11.479 -20.358 1.00 58.47 124 SER A CA 1
ATOM 986 C C . SER A 1 124 ? -2.157 -12.030 -21.739 1.00 58.47 124 SER A C 1
ATOM 988 O O . SER A 1 124 ? -1.266 -11.514 -22.418 1.00 58.47 124 SER A O 1
ATOM 990 N N . ASN A 1 125 ? -2.862 -13.084 -22.149 1.00 51.72 125 ASN A N 1
ATOM 991 C CA . ASN A 1 125 ? -2.843 -13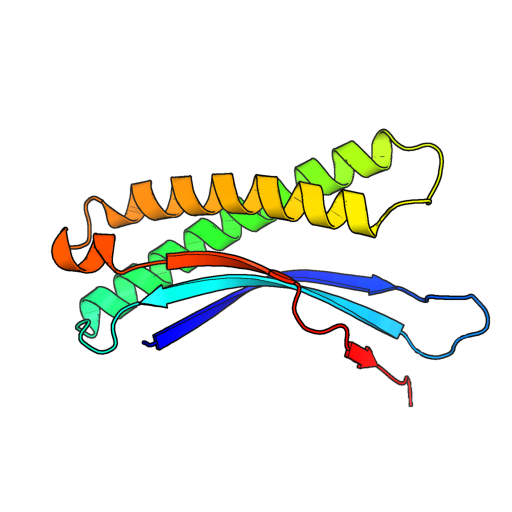.531 -23.536 1.00 51.72 125 ASN A CA 1
ATOM 992 C C . ASN A 1 125 ? -3.801 -12.624 -24.308 1.00 51.72 125 ASN A C 1
ATOM 994 O O . ASN A 1 125 ? -4.994 -12.609 -24.009 1.00 51.72 125 ASN A O 1
ATOM 998 N N . ASN A 1 126 ? -3.288 -11.863 -25.274 1.00 44.88 126 ASN A N 1
ATOM 999 C CA . ASN A 1 126 ? -4.150 -11.246 -26.275 1.00 44.88 126 ASN A CA 1
ATOM 1000 C C . ASN A 1 126 ? -4.749 -12.390 -27.110 1.00 44.88 126 ASN A C 1
ATOM 1002 O O . ASN A 1 126 ? -4.019 -13.037 -27.861 1.00 44.88 126 ASN A O 1
ATOM 1006 N N . ILE A 1 127 ? -6.034 -12.687 -26.896 1.00 40.97 127 ILE A N 1
ATOM 1007 C CA . ILE A 1 127 ? -6.854 -13.509 -27.798 1.00 40.97 127 ILE A CA 1
ATOM 1008 C C . ILE A 1 127 ? -7.518 -12.559 -28.787 1.00 40.97 127 ILE A C 1
ATOM 1010 O O . ILE A 1 127 ? -8.090 -11.552 -28.309 1.00 40.97 127 ILE A O 1
#

Secondary structure (DSSP, 8-state):
-EEEEEEEEEEEEES-TT--EEEEEEEEEEEEE-TT--HHHHHHHHHHHHHHHHHHHHHHHHHHHHHHHT-SS-TTHHHHHHHHHHHHHHHHHHHHHHHHTTTS-HHHHTT-EEEEEEPP-EEEE--

pLDDT: mean 85.18, std 13.31, range [40.97, 96.31]

Radius of gyration: 17.05 Å; chains: 1; bounding box: 39×26×51 Å

Sequence (127 aa):
MAIHENLIWRTSYQESHLETSTKVIEIYLITTYPDTVTPEQKATIINCSTKATHIAYTTFTSTHQELIDGTEELFDLISIVNTSIKSAEIAARKSFNEYTINSLPYEILNKIEIKIKQGPLTSSNNI

Foldseek 3Di:
DDKDKDWQDKDWDDPDPPDLKIKMKTKIKIKDFDPPDDPQRVVLLVVLLVQLSPQLNVQLVVQLVVVVVVDPDPPCNVVSNVVSQVRSQVSSVVSSCVSVVVPDDPVGVVRMDIGMDIDDTDIDRDD

Organism: NCBI:txid1121307